Protein AF-A0A310SC75-F1 (afdb_monomer_lite)

Foldseek 3Di:
DVVVVPFDADPVRHGPDDDDDPDDDDPDDPDPPDDDPDPPDPDDDDDDDPDDDDDDDPPLVVDPCSVVVVVVVVVVVVVCVVCVPPPDDPLVVDPDPVRDPDDPDDDPDPPDPDDPPPVVVVVVVVVVVVVVVVVVVVVVVVPDDDPDDDDDDDDDDDDDDDDDDD

Sequence (166 aa):
MLKLDEALADENDRPLHPPKMRKTEILINPFSNIIPRIIVQESEEVKDSLETKTAGVKDFNLLSFGEEAKEDEEESVILNKKFSGEDKSAHDHLSDSKLSSQPAVEPPGFANKKERKTAVVIRKVSTKAMKIRIRNKLRDIEKKPKKVESYKIDDVEDDDDIKENK

Radius of gyration: 36.77 Å; chains: 1; bounding box: 70×44×105 Å

Organism: NCBI:txid516756

pLDDT: mean 73.24, std 15.91, range [41.59, 96.44]

Secondary structure (DSSP, 8-state):
-HHHHTS-B-TTS-BSS---------S--S-TT---SS---------------------GGGSTTHHHHHHHHHHHHHHHHHHTT----HHHH---TTS--S-SSPPP-------TTHHHHHHHHHHHHHHHHHHHHHHHHHTS----------------------

Structure (mmCIF, N/CA/C/O backbone):
data_AF-A0A310SC75-F1
#
_entry.id   AF-A0A310SC75-F1
#
loop_
_atom_site.group_PDB
_atom_site.id
_atom_site.type_symbol
_atom_site.label_atom_id
_atom_site.label_alt_id
_atom_site.label_comp_id
_atom_site.label_asym_id
_atom_site.label_entity_id
_atom_site.label_seq_id
_atom_site.pdbx_PDB_ins_code
_atom_site.Cartn_x
_atom_site.Cartn_y
_atom_site.Cartn_z
_atom_site.occupancy
_atom_site.B_iso_or_equiv
_atom_site.auth_seq_id
_atom_site.auth_comp_id
_atom_site.auth_asym_id
_atom_site.auth_atom_id
_atom_site.pdbx_PDB_model_num
ATOM 1 N N . MET A 1 1 ? -8.181 -10.565 -21.025 1.00 77.62 1 MET A N 1
ATOM 2 C CA . MET A 1 1 ? -6.866 -10.578 -20.350 1.00 77.62 1 MET A CA 1
ATOM 3 C C . MET A 1 1 ? -5.713 -10.756 -21.326 1.00 77.62 1 MET A C 1
ATOM 5 O O . MET A 1 1 ? -4.687 -10.167 -21.056 1.00 77.62 1 MET A O 1
ATOM 9 N N . LEU A 1 2 ? -5.911 -11.412 -22.480 1.00 86.75 2 LEU A N 1
ATOM 10 C CA . LEU A 1 2 ? -4.880 -11.639 -23.512 1.00 86.75 2 LEU A CA 1
ATOM 11 C C . LEU A 1 2 ? -4.017 -10.416 -23.878 1.00 86.75 2 LEU A C 1
ATOM 13 O O . LEU A 1 2 ? -2.827 -10.550 -24.096 1.00 86.75 2 LEU A O 1
ATOM 17 N N . LYS A 1 3 ? -4.586 -9.206 -23.869 1.00 87.94 3 LYS A N 1
ATOM 18 C CA . LYS A 1 3 ? -3.835 -7.967 -24.149 1.00 87.94 3 LYS A CA 1
ATOM 19 C C . LYS A 1 3 ? -2.710 -7.667 -23.145 1.00 87.94 3 LYS A C 1
ATOM 21 O O . LYS A 1 3 ? -1.845 -6.859 -23.445 1.00 87.94 3 LYS A O 1
ATOM 26 N N . LEU A 1 4 ? -2.758 -8.240 -21.940 1.00 89.75 4 LEU A N 1
ATOM 27 C CA . LEU A 1 4 ? -1.676 -8.127 -20.956 1.00 89.75 4 LEU A CA 1
ATOM 28 C C . LEU A 1 4 ? -0.515 -9.073 -21.293 1.00 89.75 4 LEU A C 1
ATOM 30 O O . LEU A 1 4 ? 0.622 -8.744 -20.979 1.00 89.75 4 LEU A O 1
ATOM 34 N N . ASP A 1 5 ? -0.804 -10.196 -21.958 1.00 87.44 5 ASP A N 1
ATOM 35 C CA . ASP A 1 5 ? 0.182 -11.216 -22.338 1.00 87.44 5 ASP A CA 1
ATOM 36 C C . A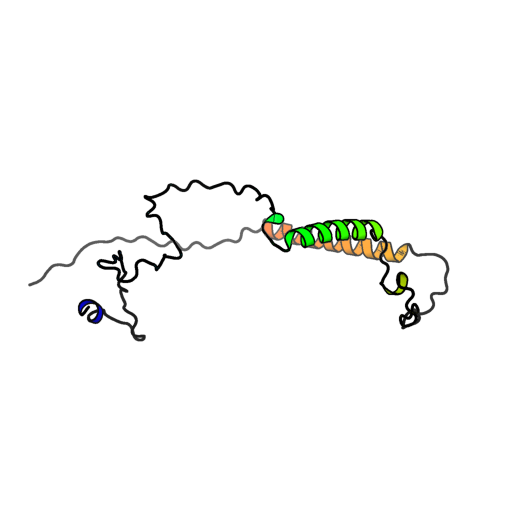SP A 1 5 ? 1.018 -10.774 -23.553 1.00 87.44 5 ASP A C 1
ATOM 38 O O . ASP A 1 5 ? 2.119 -11.263 -23.773 1.00 87.44 5 ASP A O 1
ATOM 42 N N . GLU A 1 6 ? 0.511 -9.814 -24.331 1.00 89.56 6 GLU A N 1
ATOM 43 C CA . GLU A 1 6 ? 1.192 -9.208 -25.485 1.00 89.56 6 GLU A CA 1
ATOM 44 C C . GLU A 1 6 ? 2.206 -8.113 -25.083 1.00 89.56 6 GLU A C 1
ATOM 46 O O . GLU A 1 6 ? 2.839 -7.502 -25.946 1.00 89.56 6 GLU A O 1
ATOM 51 N N . ALA A 1 7 ? 2.361 -7.821 -23.785 1.00 89.12 7 ALA A N 1
ATOM 52 C CA . ALA A 1 7 ? 3.261 -6.776 -23.310 1.00 89.12 7 ALA A CA 1
ATOM 53 C C . ALA A 1 7 ? 4.735 -7.200 -23.419 1.00 89.12 7 ALA A C 1
ATOM 55 O O . ALA A 1 7 ? 5.135 -8.249 -22.920 1.00 89.12 7 ALA A O 1
ATOM 56 N N . LEU A 1 8 ? 5.565 -6.341 -24.020 1.00 92.75 8 LEU A N 1
ATOM 57 C CA . LEU A 1 8 ? 7.010 -6.558 -24.090 1.00 92.75 8 LEU A CA 1
ATOM 58 C C . LEU A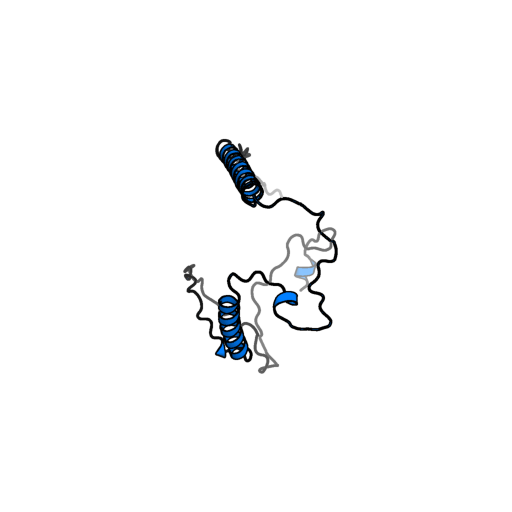 1 8 ? 7.615 -6.508 -22.680 1.00 92.75 8 LEU A C 1
ATOM 60 O O . LEU A 1 8 ? 7.436 -5.513 -21.970 1.00 92.75 8 LEU A O 1
ATOM 64 N N . ALA A 1 9 ? 8.327 -7.564 -22.293 1.00 93.81 9 ALA A N 1
ATOM 65 C CA . ALA A 1 9 ? 8.995 -7.690 -21.001 1.00 93.81 9 ALA A CA 1
ATOM 66 C C . ALA A 1 9 ? 10.523 -7.588 -21.129 1.00 93.81 9 ALA A C 1
ATOM 68 O O . ALA A 1 9 ? 11.083 -7.812 -22.204 1.00 93.81 9 ALA A O 1
ATOM 69 N N . ASP A 1 10 ? 11.181 -7.213 -20.034 1.00 93.50 10 ASP A N 1
ATOM 70 C CA . ASP A 1 10 ? 12.637 -7.229 -19.893 1.00 93.50 10 ASP A CA 1
ATOM 71 C C . ASP A 1 10 ? 13.165 -8.623 -19.493 1.00 93.50 10 ASP A C 1
ATOM 73 O O . ASP A 1 10 ? 12.414 -9.591 -19.384 1.00 93.50 10 ASP A O 1
ATOM 77 N N . GLU A 1 11 ? 14.473 -8.734 -19.251 1.00 96.06 11 GLU A N 1
ATOM 78 C CA . GLU A 1 11 ? 15.128 -9.985 -18.828 1.00 96.06 11 GLU A CA 1
ATOM 79 C C . GLU A 1 11 ? 14.647 -10.517 -17.461 1.00 96.06 11 GLU A C 1
ATOM 81 O O . GLU A 1 11 ? 14.947 -11.655 -17.109 1.00 96.06 11 GLU A O 1
ATOM 86 N N . ASN A 1 12 ? 13.908 -9.716 -16.685 1.00 95.31 12 ASN A N 1
ATOM 87 C CA . ASN A 1 12 ? 13.352 -10.084 -15.382 1.00 95.31 12 ASN A CA 1
ATOM 88 C C . ASN A 1 12 ? 11.826 -10.286 -15.440 1.00 95.31 12 ASN A C 1
ATOM 90 O O . ASN A 1 12 ? 11.156 -10.147 -14.413 1.00 95.31 12 ASN A O 1
ATOM 94 N N . ASP A 1 13 ? 11.272 -10.554 -16.628 1.00 92.56 13 ASP A N 1
ATOM 95 C CA . ASP A 1 13 ? 9.834 -10.698 -16.887 1.00 92.56 13 ASP A CA 1
ATOM 96 C C . ASP A 1 13 ? 9.001 -9.461 -16.493 1.00 92.56 13 ASP A C 1
ATOM 98 O O . ASP A 1 13 ? 7.785 -9.534 -16.281 1.00 92.56 13 ASP A O 1
ATOM 102 N N . ARG A 1 14 ? 9.628 -8.282 -16.389 1.00 93.50 14 ARG A N 1
ATOM 103 C CA . ARG A 1 14 ? 8.928 -7.042 -16.059 1.00 93.50 14 ARG A CA 1
ATOM 104 C C . ARG A 1 14 ? 8.483 -6.342 -17.342 1.00 93.50 14 ARG A C 1
ATOM 106 O O . ARG A 1 14 ? 9.323 -6.058 -18.193 1.00 93.50 14 ARG A O 1
ATOM 113 N N . PRO A 1 15 ? 7.199 -5.964 -17.479 1.00 95.00 15 PRO A N 1
ATOM 114 C CA . PRO A 1 15 ? 6.745 -5.217 -18.646 1.00 95.00 15 PRO A CA 1
ATOM 115 C C . PRO A 1 15 ? 7.489 -3.882 -18.782 1.00 95.00 15 PRO A C 1
ATOM 117 O O . PRO A 1 15 ? 7.535 -3.102 -17.827 1.00 95.00 15 PRO A O 1
ATOM 120 N N . LEU A 1 16 ? 7.995 -3.586 -19.982 1.00 94.12 16 LEU A N 1
ATOM 121 C CA . LEU A 1 16 ? 8.606 -2.296 -20.339 1.00 94.12 16 LEU A CA 1
ATOM 122 C C . LEU A 1 16 ? 7.630 -1.134 -20.119 1.00 94.12 16 LEU A C 1
ATOM 124 O O . LEU A 1 16 ? 8.009 -0.059 -19.654 1.00 94.12 16 LEU A O 1
ATOM 128 N N . HIS A 1 17 ? 6.347 -1.383 -20.387 1.00 93.69 17 HIS A N 1
ATOM 129 C CA . HIS A 1 17 ? 5.254 -0.453 -20.129 1.00 93.69 17 HIS A CA 1
ATOM 130 C C . HIS A 1 17 ? 4.215 -1.101 -19.204 1.00 93.69 17 HIS A C 1
ATOM 132 O O . HIS A 1 17 ? 3.268 -1.729 -19.681 1.00 93.69 17 HIS A O 1
ATOM 138 N N . PRO A 1 18 ? 4.369 -0.965 -17.872 1.00 92.81 18 PRO A N 1
ATOM 139 C CA . PRO A 1 18 ? 3.463 -1.588 -16.917 1.00 92.81 18 PRO A CA 1
ATOM 140 C C . PRO A 1 18 ? 2.028 -1.044 -17.037 1.00 92.81 18 PRO A C 1
ATOM 142 O O . PRO A 1 18 ? 1.815 0.166 -16.878 1.00 92.81 18 PRO A O 1
ATOM 145 N N . PRO A 1 19 ? 1.024 -1.906 -17.268 1.00 93.06 19 PRO A N 1
ATOM 146 C CA . PRO A 1 19 ? -0.374 -1.495 -17.305 1.00 93.06 19 PRO A CA 1
ATOM 147 C C . PRO A 1 19 ? -0.859 -1.063 -15.912 1.00 93.06 19 PRO A C 1
ATOM 149 O O . PRO A 1 19 ? -0.446 -1.612 -14.891 1.00 93.06 19 PRO A O 1
ATOM 152 N N . LYS A 1 20 ? -1.760 -0.073 -15.861 1.00 94.12 20 LYS A N 1
ATOM 153 C CA . LYS A 1 20 ? -2.308 0.490 -14.612 1.00 94.12 20 LYS A CA 1
ATOM 154 C C . LYS A 1 20 ? -3.821 0.302 -14.535 1.00 94.12 20 LYS A C 1
ATOM 156 O O . LYS A 1 20 ? -4.525 0.490 -15.527 1.00 94.12 20 LYS A O 1
ATOM 161 N N . MET A 1 21 ? -4.331 -0.003 -13.343 1.00 94.50 21 MET A N 1
ATOM 162 C CA . MET A 1 21 ? -5.773 0.010 -13.083 1.00 94.50 21 MET A CA 1
ATOM 163 C C . MET A 1 21 ? -6.254 1.453 -12.937 1.00 94.50 21 MET A C 1
ATOM 165 O O . MET A 1 21 ? -5.686 2.213 -12.158 1.00 94.50 21 MET A O 1
ATOM 169 N N . ARG A 1 22 ? -7.291 1.836 -13.689 1.00 92.62 22 ARG A N 1
ATOM 170 C CA . ARG A 1 22 ? -7.844 3.202 -13.639 1.00 92.62 22 ARG A CA 1
ATOM 171 C C . ARG A 1 22 ? -8.973 3.338 -12.619 1.00 92.62 22 ARG A C 1
ATOM 173 O O . ARG A 1 22 ? -9.035 4.340 -11.925 1.00 92.62 22 ARG A O 1
ATOM 180 N N . LYS A 1 23 ? -9.853 2.338 -12.545 1.00 93.12 23 LYS A N 1
ATOM 181 C CA . LYS A 1 23 ? -10.990 2.270 -11.620 1.00 93.12 23 LYS A CA 1
ATOM 182 C C . LYS A 1 23 ? -11.360 0.818 -11.340 1.00 93.12 23 LYS A C 1
ATOM 184 O O . LYS A 1 23 ? -11.031 -0.063 -12.138 1.00 93.12 23 LYS A O 1
ATOM 189 N N . THR A 1 24 ? -12.059 0.581 -10.240 1.00 92.19 24 THR A N 1
ATOM 190 C CA . THR A 1 24 ? -12.537 -0.745 -9.836 1.00 92.19 24 THR A CA 1
ATOM 191 C C . THR A 1 24 ? -13.973 -0.632 -9.358 1.00 92.19 24 THR A C 1
ATOM 193 O O . THR A 1 24 ? -14.260 0.173 -8.479 1.00 92.19 24 THR A O 1
ATOM 196 N N . GLU A 1 25 ? -14.864 -1.445 -9.916 1.00 93.31 25 GLU A N 1
ATOM 197 C CA . GLU A 1 25 ? -16.291 -1.436 -9.599 1.00 93.31 25 GLU A CA 1
ATOM 198 C C . GLU A 1 25 ? -16.725 -2.854 -9.222 1.00 93.31 25 GLU A C 1
ATOM 200 O O . GLU A 1 25 ? -16.348 -3.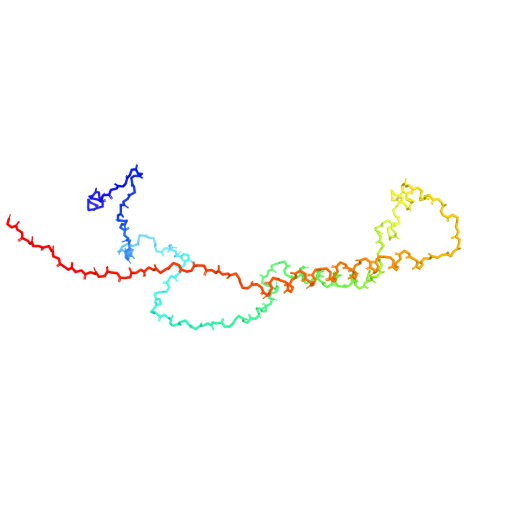826 -9.881 1.00 93.31 25 GLU A O 1
ATOM 205 N N . ILE A 1 26 ? -17.515 -2.978 -8.156 1.00 94.06 26 ILE A N 1
ATOM 206 C CA . ILE A 1 26 ? -18.099 -4.252 -7.731 1.00 94.06 26 ILE A CA 1
ATOM 207 C C . ILE A 1 26 ? -19.531 -4.289 -8.256 1.00 94.06 26 ILE A C 1
ATOM 209 O O . ILE A 1 26 ? -20.396 -3.589 -7.740 1.00 94.06 26 ILE A O 1
ATOM 213 N N . LEU A 1 27 ? -19.782 -5.102 -9.283 1.00 94.75 27 LEU A N 1
ATOM 214 C CA . LEU A 1 27 ? -21.102 -5.174 -9.920 1.00 94.75 27 LEU A CA 1
ATOM 215 C C . LEU A 1 27 ? -22.133 -5.895 -9.044 1.00 94.75 27 LEU A C 1
ATOM 217 O O . LEU A 1 27 ? -23.268 -5.450 -8.918 1.00 94.75 27 LEU A O 1
ATOM 221 N N . ILE A 1 28 ? -21.736 -7.018 -8.440 1.00 96.44 28 ILE A N 1
ATOM 222 C CA . ILE A 1 28 ? -22.587 -7.818 -7.555 1.00 96.44 28 ILE A CA 1
ATOM 223 C C . ILE A 1 28 ? -21.753 -8.187 -6.335 1.00 96.44 28 ILE A C 1
ATOM 225 O O . ILE A 1 28 ? -20.775 -8.924 -6.453 1.00 96.44 28 ILE A O 1
ATOM 229 N N . ASN A 1 29 ? -22.134 -7.667 -5.168 1.00 93.81 29 ASN A N 1
ATOM 230 C CA . ASN A 1 29 ? -21.467 -7.978 -3.909 1.00 93.81 29 ASN A CA 1
ATOM 231 C C . ASN A 1 29 ? -22.234 -9.082 -3.149 1.00 93.81 29 ASN A C 1
ATOM 233 O O . ASN A 1 29 ? -23.308 -8.797 -2.617 1.00 93.81 29 ASN A O 1
ATOM 237 N N . PRO A 1 30 ? -21.703 -10.317 -3.051 1.00 96.38 30 PRO A N 1
ATOM 238 C CA . PRO A 1 30 ? -22.341 -11.393 -2.290 1.00 96.38 30 PRO A CA 1
ATOM 239 C C . PRO A 1 30 ? -22.222 -11.225 -0.765 1.00 96.38 30 PRO A C 1
ATOM 241 O O . PRO A 1 30 ? -22.913 -11.921 -0.026 1.00 96.38 30 PRO A O 1
ATOM 244 N N . PHE A 1 31 ? -21.375 -10.310 -0.280 1.00 95.56 31 PHE A N 1
ATOM 245 C CA . PHE A 1 31 ? -21.130 -10.085 1.144 1.00 95.56 31 PHE A CA 1
ATOM 246 C C . PHE A 1 31 ? -21.427 -8.634 1.528 1.00 95.56 31 PHE A C 1
ATOM 248 O O . PHE A 1 31 ? -20.565 -7.755 1.486 1.00 95.56 31 PHE A O 1
ATOM 255 N N . SER A 1 32 ? -22.664 -8.383 1.947 1.00 91.25 32 SER A N 1
ATOM 256 C CA . SER A 1 32 ? -23.120 -7.054 2.375 1.00 91.25 32 SER A CA 1
ATOM 257 C C . SER A 1 32 ? -22.565 -6.614 3.733 1.00 91.25 32 SER A C 1
ATOM 259 O O . SER A 1 32 ? -22.605 -5.432 4.058 1.00 91.25 32 SER A O 1
ATOM 261 N N . ASN A 1 33 ? -22.039 -7.545 4.529 1.00 94.94 33 ASN A N 1
ATOM 262 C CA . ASN A 1 33 ? -21.495 -7.283 5.860 1.00 94.94 33 ASN A CA 1
ATOM 263 C C . ASN A 1 33 ? -19.998 -6.927 5.864 1.00 94.94 33 ASN A C 1
ATOM 265 O O . ASN A 1 33 ? -19.460 -6.615 6.925 1.00 94.94 33 ASN A O 1
ATOM 269 N N . ILE A 1 34 ? -19.309 -6.992 4.719 1.00 93.81 34 ILE A N 1
ATOM 270 C CA . ILE A 1 34 ? -17.905 -6.580 4.623 1.00 93.81 34 ILE A CA 1
ATOM 271 C C . ILE A 1 34 ? -17.855 -5.058 4.493 1.00 93.81 34 ILE A C 1
ATOM 273 O O . ILE A 1 34 ? -18.263 -4.495 3.479 1.00 93.81 34 ILE A O 1
ATOM 277 N N . ILE A 1 35 ? -17.325 -4.401 5.523 1.00 91.75 35 ILE A N 1
ATOM 278 C CA . ILE A 1 35 ? -17.157 -2.946 5.563 1.00 91.75 35 ILE A CA 1
ATOM 279 C C . ILE A 1 35 ? -15.695 -2.615 5.220 1.00 91.75 35 ILE A C 1
ATOM 281 O O . ILE A 1 35 ? -14.792 -3.121 5.897 1.00 91.75 35 ILE A O 1
ATOM 285 N N . PRO A 1 36 ? -15.422 -1.788 4.189 1.00 92.56 36 PRO A N 1
ATOM 286 C CA . PRO A 1 36 ? -14.066 -1.359 3.863 1.00 92.56 36 PRO A CA 1
ATOM 287 C C . PRO A 1 36 ? -13.395 -0.652 5.043 1.00 92.56 36 PRO A C 1
ATOM 289 O O . PRO A 1 36 ? -14.010 0.159 5.730 1.00 92.56 36 PRO A O 1
ATOM 292 N N . ARG A 1 37 ? -12.099 -0.916 5.248 1.00 92.69 37 ARG A N 1
ATOM 293 C CA . ARG A 1 37 ? -11.325 -0.287 6.332 1.00 92.69 37 ARG A CA 1
ATOM 294 C C . ARG A 1 37 ? -11.137 1.218 6.131 1.00 92.69 37 ARG A C 1
ATOM 296 O O . ARG A 1 37 ? -11.033 1.957 7.102 1.00 92.69 37 ARG A O 1
ATOM 303 N N . ILE A 1 38 ? -11.049 1.646 4.876 1.00 89.00 38 ILE A N 1
ATOM 304 C CA . ILE A 1 38 ? -10.910 3.044 4.486 1.00 89.00 38 ILE A CA 1
ATOM 305 C C . ILE A 1 38 ? -12.067 3.334 3.543 1.00 89.00 38 ILE A C 1
ATOM 307 O O . ILE A 1 38 ? -12.185 2.709 2.490 1.00 89.00 38 ILE A O 1
ATOM 311 N N . ILE A 1 39 ? -12.922 4.269 3.937 1.00 82.25 39 ILE A N 1
ATOM 312 C CA . ILE A 1 39 ? -13.953 4.815 3.063 1.00 82.25 39 ILE A CA 1
ATOM 313 C C . ILE A 1 39 ? -13.251 5.922 2.286 1.00 82.25 39 ILE A C 1
ATOM 315 O O . ILE A 1 39 ? -13.104 7.036 2.781 1.00 82.25 39 ILE A O 1
ATOM 319 N N . VAL A 1 40 ? -12.706 5.582 1.118 1.00 72.25 40 VAL A N 1
ATOM 320 C CA . VAL A 1 40 ? -12.132 6.588 0.223 1.00 72.25 40 VAL A CA 1
ATOM 321 C C . VAL A 1 40 ? -13.297 7.453 -0.244 1.00 72.25 40 VAL A C 1
ATOM 323 O O . VAL A 1 40 ? -14.122 7.009 -1.037 1.00 72.25 40 VAL A O 1
ATOM 326 N N . GLN A 1 41 ? -13.412 8.658 0.311 1.00 63.22 41 GLN A N 1
ATOM 327 C CA . GLN A 1 41 ? -14.252 9.686 -0.284 1.00 63.22 41 GLN A CA 1
ATOM 328 C C . GLN A 1 41 ? -13.589 10.065 -1.607 1.00 63.22 41 GLN A C 1
ATOM 330 O O . GLN A 1 41 ? -12.412 10.427 -1.618 1.00 63.22 41 GLN A O 1
ATOM 335 N N . GLU A 1 42 ? -14.317 9.948 -2.716 1.00 62.66 42 GLU A N 1
ATOM 336 C CA . GLU A 1 42 ? -13.920 10.588 -3.968 1.00 62.66 42 GLU A CA 1
ATOM 337 C C . GLU A 1 42 ? -13.975 12.100 -3.732 1.00 62.66 42 GLU A C 1
ATOM 339 O O . GLU A 1 42 ? -15.003 12.749 -3.896 1.00 62.66 42 GLU A O 1
ATOM 344 N N . SER A 1 43 ? -12.879 12.653 -3.223 1.00 57.16 43 SER A N 1
ATOM 345 C CA . SER A 1 43 ? -12.700 14.087 -3.122 1.00 57.16 43 SER A CA 1
ATOM 346 C C . SER A 1 43 ? -12.461 14.613 -4.535 1.00 57.16 43 SER A C 1
ATOM 348 O O . SER A 1 43 ? -11.399 14.362 -5.110 1.00 57.16 43 SER A O 1
ATOM 350 N N . GLU A 1 44 ? -13.434 15.336 -5.092 1.00 57.47 44 GLU A N 1
ATOM 351 C CA . GLU A 1 44 ? -13.146 16.343 -6.117 1.00 57.47 44 GLU A CA 1
ATOM 352 C C . GLU A 1 44 ? -11.971 17.200 -5.633 1.00 57.47 44 GLU A C 1
ATOM 354 O O . GLU A 1 44 ? -11.955 17.617 -4.478 1.00 57.47 44 GLU A O 1
ATOM 359 N N . GLU A 1 45 ? -10.986 17.399 -6.509 1.00 56.62 45 GLU A N 1
ATOM 360 C CA . GLU A 1 45 ? -9.727 18.129 -6.320 1.00 56.62 45 GLU A CA 1
ATOM 361 C C . GLU A 1 45 ? -9.794 19.212 -5.222 1.00 56.62 45 GLU A C 1
ATOM 363 O O . GLU A 1 45 ? -10.170 20.365 -5.455 1.00 56.62 45 GLU A O 1
ATOM 368 N N . VAL A 1 46 ? -9.423 18.843 -3.990 1.00 49.47 46 VAL A N 1
ATOM 369 C CA . VAL A 1 46 ? -9.380 19.783 -2.870 1.00 49.47 46 VAL A CA 1
ATOM 370 C C . VAL A 1 46 ? -8.063 20.539 -2.943 1.00 49.47 46 VAL A C 1
ATOM 372 O O . VAL A 1 46 ? -6.987 19.983 -2.744 1.00 49.47 46 VAL A O 1
ATOM 375 N N . LYS A 1 47 ? -8.189 21.834 -3.237 1.00 53.16 47 LYS A N 1
ATOM 376 C CA . LYS A 1 47 ? -7.160 22.863 -3.079 1.00 53.16 47 LYS A CA 1
ATOM 377 C C . LYS A 1 47 ? -6.437 22.690 -1.744 1.00 53.16 47 LYS A C 1
ATOM 379 O O . LYS A 1 47 ? -7.088 22.643 -0.703 1.00 53.16 47 LYS A O 1
ATOM 384 N N . ASP A 1 48 ? -5.109 22.682 -1.798 1.00 48.03 48 ASP A N 1
ATOM 385 C CA . ASP A 1 48 ? -4.200 22.620 -0.653 1.00 48.03 48 ASP A CA 1
ATOM 386 C C . ASP A 1 48 ? -4.447 23.769 0.343 1.00 48.03 48 ASP A C 1
ATOM 388 O O . ASP A 1 48 ? -3.790 24.813 0.310 1.00 48.03 48 ASP A O 1
ATOM 392 N N . SER A 1 49 ? -5.392 23.598 1.266 1.00 57.09 49 SER A N 1
ATOM 393 C CA . SER A 1 49 ? -5.458 24.419 2.468 1.00 57.09 49 SER A CA 1
ATOM 394 C C . SER A 1 49 ? -4.578 23.767 3.525 1.00 57.09 49 SER A C 1
ATOM 396 O O . SER A 1 49 ? -4.969 22.803 4.179 1.00 57.09 49 SER A O 1
ATOM 398 N N . LEU A 1 50 ? -3.364 24.297 3.658 1.00 61.16 50 LEU A N 1
ATOM 399 C CA . LEU A 1 50 ? -2.440 24.016 4.751 1.00 61.16 50 LEU A CA 1
ATOM 400 C C . LEU A 1 50 ? -3.144 24.231 6.100 1.00 61.16 50 LEU A C 1
ATOM 402 O O . LEU A 1 50 ? -3.262 25.360 6.576 1.00 61.16 50 LEU A O 1
ATOM 406 N N . GLU A 1 51 ? -3.594 23.146 6.723 1.00 63.03 51 GLU A N 1
ATOM 407 C CA . GLU A 1 51 ? -4.072 23.167 8.099 1.00 63.03 51 GLU A CA 1
ATOM 408 C C . GLU A 1 51 ? -2.892 23.433 9.039 1.00 63.03 51 GLU A C 1
ATOM 410 O O . GLU A 1 51 ? -1.890 22.707 9.084 1.00 63.03 51 GLU A O 1
ATOM 415 N N . THR A 1 52 ? -2.993 24.520 9.796 1.00 62.50 52 THR A N 1
ATOM 416 C CA . THR A 1 52 ? -2.055 24.833 10.865 1.00 62.50 52 THR A CA 1
ATOM 417 C C . THR A 1 52 ? -2.236 23.810 11.982 1.00 62.50 52 THR A C 1
ATOM 419 O O . THR A 1 52 ? -3.316 23.649 12.544 1.00 62.50 52 THR A O 1
ATOM 422 N N . LYS A 1 53 ? -1.158 23.093 12.313 1.00 63.44 53 LYS A N 1
ATOM 423 C CA . LYS A 1 53 ? -1.140 22.105 13.396 1.00 63.44 53 LYS A CA 1
ATOM 424 C C . LYS A 1 53 ? -1.380 22.810 14.731 1.00 63.44 53 LYS A C 1
ATOM 426 O O . LYS A 1 53 ? -0.446 23.339 15.333 1.00 63.44 53 LYS A O 1
ATOM 431 N N . THR A 1 54 ? -2.619 22.829 15.201 1.00 64.81 54 THR A N 1
ATOM 432 C CA . THR A 1 54 ? -2.924 23.191 16.585 1.00 64.81 54 THR A CA 1
ATOM 433 C C . THR A 1 54 ? -2.360 22.107 17.497 1.00 64.81 54 THR A C 1
ATOM 435 O O . THR A 1 54 ? -2.524 20.918 17.220 1.00 64.81 54 THR A O 1
ATOM 438 N N . ALA A 1 55 ? -1.667 22.498 18.568 1.00 68.31 55 ALA A N 1
ATOM 439 C CA . ALA A 1 55 ? -1.177 21.552 19.564 1.00 68.31 55 ALA A CA 1
ATOM 440 C C . ALA A 1 55 ? -2.372 20.780 20.144 1.00 68.31 55 ALA A C 1
ATOM 442 O O . ALA A 1 55 ? -3.248 21.376 20.768 1.00 68.31 55 ALA A O 1
ATOM 443 N N . GLY A 1 56 ? -2.429 19.474 19.872 1.00 67.12 56 GLY A N 1
ATOM 444 C CA . GLY A 1 56 ? -3.514 18.614 20.331 1.00 67.12 56 GLY A CA 1
ATOM 445 C C . GLY A 1 56 ? -3.595 18.610 21.854 1.00 67.12 56 GLY A C 1
ATOM 446 O O . GLY A 1 56 ? -2.576 18.470 22.536 1.00 67.12 56 GLY A O 1
ATOM 447 N N . VAL A 1 57 ? -4.808 18.774 22.376 1.00 71.62 57 VAL A N 1
ATOM 448 C CA . VAL A 1 57 ? -5.093 18.588 23.799 1.00 71.62 57 VAL A CA 1
ATOM 449 C C . VAL A 1 57 ? -4.853 17.111 24.122 1.00 71.62 57 VAL A C 1
ATOM 451 O O . VAL A 1 57 ? -5.349 16.227 23.426 1.00 71.62 57 VAL A O 1
ATOM 454 N N . LYS A 1 58 ? -4.010 16.834 25.121 1.00 76.00 58 LYS A N 1
ATOM 455 C CA . LYS A 1 58 ? -3.720 15.464 25.555 1.00 76.00 58 LYS A CA 1
ATOM 456 C C . LYS A 1 58 ? -4.844 14.992 26.475 1.00 76.00 58 LYS A C 1
ATOM 458 O O . LYS A 1 58 ? -4.808 15.246 27.676 1.00 76.00 58 LYS A O 1
ATOM 463 N N . ASP A 1 59 ? -5.828 14.310 25.905 1.00 80.56 59 ASP A N 1
ATOM 464 C CA . ASP A 1 59 ? -6.923 13.701 26.660 1.00 80.56 59 ASP A CA 1
ATOM 465 C C . ASP A 1 59 ? -6.490 12.337 27.212 1.00 80.56 59 ASP A C 1
ATOM 467 O O . ASP A 1 59 ? -6.670 11.295 26.580 1.00 80.56 59 ASP A O 1
ATOM 471 N N . PHE A 1 60 ? -5.903 12.332 28.411 1.00 78.81 60 PHE A N 1
ATOM 472 C CA . PHE A 1 60 ? -5.444 11.102 29.067 1.00 78.81 60 PHE A CA 1
ATOM 473 C C . PHE A 1 60 ? -6.593 10.117 29.343 1.00 78.81 60 PHE A C 1
ATOM 475 O O . PHE A 1 60 ? -6.407 8.911 29.234 1.00 78.81 60 PHE A O 1
ATOM 482 N N . ASN A 1 61 ? -7.813 10.611 29.563 1.00 82.88 61 ASN A N 1
ATOM 483 C CA . ASN A 1 61 ? -8.992 9.787 29.859 1.00 82.88 61 ASN A CA 1
ATOM 484 C C . ASN A 1 61 ? -9.422 8.845 28.715 1.00 82.88 61 ASN A C 1
ATOM 486 O O . ASN A 1 61 ? -10.253 7.968 28.934 1.00 82.88 61 ASN A O 1
ATOM 490 N N . LEU A 1 62 ? -8.901 9.021 27.494 1.00 85.00 62 LEU A N 1
ATOM 491 C CA . LEU A 1 62 ? -9.165 8.102 26.380 1.00 85.00 62 LEU A CA 1
ATOM 492 C C . LEU A 1 62 ? -8.435 6.763 26.551 1.00 85.00 62 LEU A C 1
ATOM 494 O O . LEU A 1 62 ? -8.848 5.74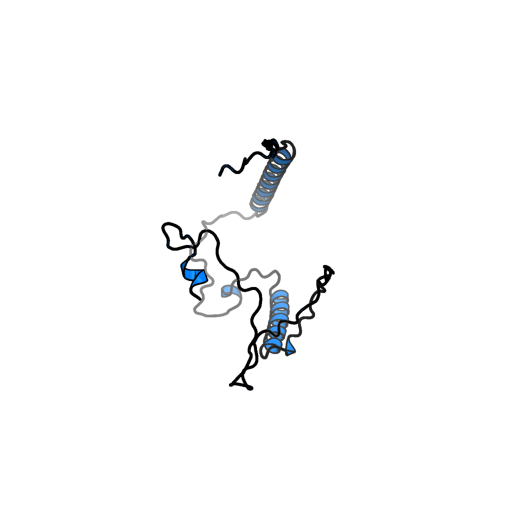3 26.001 1.00 85.00 62 LEU A O 1
ATOM 498 N N . LEU A 1 63 ? -7.330 6.767 27.292 1.00 82.94 63 LEU A N 1
ATOM 499 C CA . LEU A 1 63 ? -6.518 5.589 27.526 1.00 82.94 63 LEU A CA 1
ATOM 500 C C . LEU A 1 63 ? -6.844 5.047 28.911 1.00 82.94 63 LEU A C 1
ATOM 502 O O . LEU A 1 63 ? -6.809 5.781 29.893 1.00 82.94 63 LEU A O 1
ATOM 506 N N . SER A 1 64 ? -7.073 3.740 29.015 1.00 79.75 64 SER A N 1
ATOM 507 C CA . SER A 1 64 ? -7.268 3.077 30.311 1.00 79.75 64 SER A CA 1
ATOM 508 C C . SER A 1 64 ? -6.050 3.185 31.247 1.00 79.75 64 SER A C 1
ATOM 510 O O . SER A 1 64 ? -6.181 2.891 32.426 1.00 79.75 64 SER A O 1
ATOM 512 N N . PHE A 1 65 ? -4.896 3.637 30.741 1.00 83.94 65 PHE A N 1
ATOM 513 C CA . PHE A 1 65 ? -3.674 3.938 31.505 1.00 83.94 65 PHE A CA 1
ATOM 514 C C . PHE A 1 65 ? -3.438 5.440 31.719 1.00 83.94 65 PHE A C 1
ATOM 516 O O . PHE A 1 65 ? -2.411 5.841 32.254 1.00 83.94 65 PHE A O 1
ATOM 523 N N . GLY A 1 66 ? -4.327 6.306 31.231 1.00 88.12 66 GLY A N 1
ATOM 524 C CA . GLY A 1 66 ? -4.088 7.745 31.280 1.00 88.12 66 GLY A CA 1
ATOM 525 C C . GLY A 1 66 ? -4.175 8.338 32.681 1.00 88.12 66 GLY A C 1
ATOM 526 O O . GLY A 1 66 ? -3.495 9.324 32.952 1.00 88.12 66 GLY A O 1
ATOM 527 N N . GLU A 1 67 ? -4.967 7.734 33.569 1.00 81.25 67 GLU A N 1
ATOM 528 C CA . GLU A 1 67 ? -5.013 8.110 34.986 1.00 81.25 67 GLU A CA 1
ATOM 529 C C . GLU A 1 67 ? -3.683 7.784 35.682 1.00 81.25 67 GLU A C 1
ATOM 531 O O . GLU A 1 67 ? -3.085 8.671 36.284 1.00 81.25 67 GLU A O 1
ATOM 536 N N . GLU A 1 68 ? -3.154 6.574 35.470 1.00 82.69 68 GLU A N 1
ATOM 537 C CA . GLU A 1 68 ? -1.841 6.141 35.975 1.00 82.69 68 GLU A CA 1
ATOM 538 C C . GLU A 1 68 ? -0.702 7.026 35.440 1.00 82.69 68 GLU A C 1
ATOM 540 O O . GLU A 1 68 ? 0.174 7.444 36.191 1.00 82.69 68 GLU A O 1
ATOM 545 N N . ALA A 1 69 ? -0.739 7.401 34.156 1.00 85.31 69 ALA A N 1
ATOM 546 C CA . ALA A 1 69 ? 0.274 8.277 33.563 1.00 85.31 69 ALA A CA 1
ATOM 547 C C . ALA A 1 69 ? 0.265 9.702 34.149 1.00 85.31 69 ALA A C 1
ATOM 549 O O . ALA A 1 69 ? 1.313 10.342 34.233 1.00 85.31 69 ALA A O 1
ATOM 550 N N . LYS A 1 70 ? -0.911 10.214 34.534 1.00 82.12 70 LYS A N 1
ATOM 551 C CA . LYS A 1 70 ? -1.030 11.522 35.186 1.00 82.12 70 LYS A CA 1
ATOM 552 C C . LYS A 1 70 ? -0.520 11.465 36.627 1.00 82.12 70 LYS A C 1
ATOM 554 O O . LYS A 1 70 ? 0.190 12.376 37.047 1.00 82.12 70 LYS A O 1
ATOM 559 N N . GLU A 1 71 ? -0.864 10.407 37.356 1.00 83.81 71 GLU A N 1
ATOM 560 C CA . GLU A 1 71 ? -0.385 10.174 38.721 1.00 83.81 71 GLU A CA 1
ATOM 561 C C . GLU A 1 71 ? 1.148 10.055 38.756 1.00 83.81 71 GLU A C 1
ATOM 563 O O . GLU A 1 71 ? 1.796 10.763 39.525 1.00 83.81 71 GLU A O 1
ATOM 568 N N . ASP A 1 72 ? 1.746 9.283 37.843 1.00 86.69 72 ASP A N 1
ATOM 569 C CA . ASP A 1 72 ? 3.204 9.111 37.751 1.00 86.69 72 ASP A CA 1
ATOM 570 C C . ASP A 1 72 ? 3.948 10.420 37.406 1.00 86.69 72 ASP A C 1
ATOM 572 O O . ASP A 1 72 ? 5.021 10.702 37.950 1.00 86.69 72 ASP A O 1
ATOM 576 N N . GLU A 1 73 ? 3.379 11.282 36.550 1.00 82.94 73 GLU A N 1
ATOM 577 C CA . GLU A 1 73 ? 3.955 12.606 36.268 1.00 82.94 73 GLU A CA 1
ATOM 578 C C . GLU A 1 73 ? 3.924 13.508 37.516 1.00 82.94 73 GLU A C 1
ATOM 580 O O . GLU A 1 73 ? 4.919 14.169 37.834 1.00 82.94 73 GLU A O 1
ATOM 585 N N . GLU A 1 74 ? 2.815 13.510 38.262 1.00 83.25 74 GLU A N 1
ATOM 586 C CA . GLU A 1 74 ? 2.679 14.272 39.508 1.00 83.25 74 GLU A CA 1
ATOM 587 C C . GLU A 1 74 ? 3.647 13.761 40.591 1.00 83.25 74 GLU A C 1
ATOM 589 O O . GLU A 1 74 ? 4.357 14.561 41.217 1.00 83.25 74 GLU A O 1
ATOM 594 N N . GLU A 1 75 ? 3.764 12.442 40.765 1.00 84.69 75 GLU A N 1
ATOM 595 C CA . GLU A 1 75 ? 4.726 11.818 41.676 1.00 84.69 75 GLU A CA 1
ATOM 596 C C . GLU A 1 75 ? 6.168 12.142 41.289 1.00 84.69 75 GLU A C 1
ATOM 598 O O . GLU A 1 75 ? 6.960 12.574 42.133 1.00 84.69 75 GLU A O 1
ATOM 603 N N . SER A 1 76 ? 6.505 12.026 40.006 1.00 84.00 76 SER A N 1
ATOM 604 C CA . SER A 1 76 ? 7.829 12.340 39.475 1.00 84.00 76 SER A CA 1
ATOM 605 C C . SER A 1 76 ? 8.206 13.802 39.700 1.00 84.00 76 SER A C 1
ATOM 607 O O . SER A 1 76 ? 9.346 14.100 40.064 1.00 84.00 76 SER A O 1
ATOM 609 N N . VAL A 1 77 ? 7.275 14.746 39.541 1.00 86.38 77 VAL A N 1
ATOM 610 C CA . VAL A 1 77 ? 7.514 16.169 39.839 1.00 86.38 77 VAL A CA 1
ATOM 611 C C . VAL A 1 77 ? 7.774 16.379 41.332 1.00 86.38 77 VAL A C 1
ATOM 613 O O . VAL A 1 77 ? 8.688 17.122 41.709 1.00 86.38 77 VAL A O 1
ATOM 616 N N . ILE A 1 78 ? 7.012 15.708 42.196 1.00 87.06 78 ILE A N 1
ATOM 617 C CA . ILE A 1 78 ? 7.180 15.787 43.650 1.00 87.06 78 ILE A CA 1
ATOM 618 C C . ILE A 1 78 ? 8.521 15.179 44.078 1.00 87.06 78 ILE A C 1
ATOM 620 O O . ILE A 1 78 ? 9.230 15.781 44.887 1.00 87.06 78 ILE A O 1
ATOM 624 N N . LEU A 1 79 ? 8.893 14.016 43.541 1.00 83.19 79 LEU A N 1
ATOM 625 C CA . LEU A 1 79 ? 10.172 13.356 43.804 1.00 83.19 79 LEU A CA 1
ATOM 626 C C . LEU A 1 79 ? 11.337 14.205 43.300 1.00 83.19 79 LEU A C 1
ATOM 628 O O . LEU A 1 79 ? 12.251 14.499 44.067 1.00 83.19 79 LEU A O 1
ATOM 632 N N . ASN A 1 80 ? 11.268 14.700 42.065 1.00 83.56 80 ASN A N 1
ATOM 633 C CA . ASN A 1 80 ? 12.291 15.584 41.513 1.00 83.56 80 ASN A CA 1
ATOM 634 C C . ASN A 1 80 ? 12.462 16.850 42.351 1.00 83.56 80 ASN A C 1
ATOM 636 O O . ASN A 1 80 ? 13.586 17.288 42.547 1.00 83.56 80 ASN A O 1
ATOM 640 N N . LYS A 1 81 ? 11.385 17.421 42.903 1.00 86.25 81 LYS A N 1
ATOM 641 C CA . LYS A 1 81 ? 11.474 18.562 43.826 1.00 86.25 81 LYS A CA 1
ATOM 642 C C . LYS A 1 81 ? 12.077 18.186 45.184 1.00 86.25 81 LYS A C 1
ATOM 644 O O . LYS A 1 81 ? 12.796 18.992 45.766 1.00 86.25 81 LYS A O 1
ATOM 649 N N . LYS A 1 82 ? 11.776 16.995 45.708 1.00 83.06 82 LYS A N 1
ATOM 650 C CA . LYS A 1 82 ? 12.331 16.499 46.981 1.00 83.06 82 LYS A CA 1
ATOM 651 C C . LYS A 1 82 ? 13.831 16.221 46.876 1.00 83.06 82 LYS A C 1
ATOM 653 O O . LYS A 1 82 ? 14.559 16.548 47.802 1.00 83.06 82 LYS A O 1
ATOM 658 N N . PHE A 1 83 ? 14.276 15.676 45.747 1.00 76.00 83 PHE A N 1
ATOM 659 C CA . PHE A 1 83 ? 15.669 15.293 45.512 1.00 76.00 83 PHE A CA 1
ATOM 660 C C . PHE A 1 83 ? 16.440 16.298 44.639 1.00 76.00 83 PHE A C 1
ATOM 662 O O . PHE A 1 83 ? 17.603 16.071 44.305 1.00 76.00 83 PHE A O 1
ATOM 669 N N . SER A 1 84 ? 15.840 17.438 44.267 1.00 75.56 84 SER A N 1
ATOM 670 C CA . SER A 1 84 ? 16.522 18.446 43.448 1.00 75.56 84 SER A CA 1
ATOM 671 C C . SER A 1 84 ? 17.733 19.002 44.196 1.00 75.56 84 SER A C 1
ATOM 673 O O . SER A 1 84 ? 17.583 19.663 45.223 1.00 75.56 84 SER A O 1
ATOM 675 N N . GLY A 1 85 ? 18.931 18.771 43.657 1.00 75.69 85 GLY A N 1
ATOM 676 C CA . GLY A 1 85 ? 20.193 19.230 44.244 1.00 75.69 85 GLY A CA 1
ATOM 677 C C . GLY A 1 85 ? 20.815 18.271 45.263 1.00 75.69 85 GLY A C 1
ATOM 678 O O . GLY A 1 85 ? 21.906 18.555 45.758 1.00 75.69 85 GLY A O 1
ATOM 679 N N . GLU A 1 86 ? 20.169 17.139 45.548 1.00 73.81 86 GLU A N 1
ATOM 680 C CA . GLU A 1 86 ? 20.770 16.023 46.274 1.00 73.81 86 GLU A CA 1
ATOM 681 C C . GLU A 1 86 ? 21.285 14.985 45.265 1.00 73.81 86 GLU A C 1
ATOM 683 O O . GLU A 1 86 ? 20.576 14.062 44.882 1.00 73.81 86 GLU A O 1
ATOM 688 N N . ASP A 1 87 ? 22.545 15.119 44.835 1.00 72.81 87 ASP A N 1
ATOM 689 C CA . ASP A 1 87 ? 23.239 14.119 43.999 1.00 72.81 87 ASP A CA 1
ATOM 690 C C . ASP A 1 87 ? 23.671 12.904 44.846 1.00 72.81 87 ASP A C 1
ATOM 692 O O . ASP A 1 87 ? 24.844 12.520 44.899 1.00 72.81 87 ASP A O 1
ATOM 696 N N . LYS A 1 88 ? 22.730 12.342 45.600 1.00 73.81 88 LYS A N 1
ATOM 697 C CA . LYS A 1 88 ? 22.961 11.247 46.533 1.00 73.81 88 LYS A CA 1
ATOM 698 C C . LYS A 1 88 ? 22.518 9.940 45.892 1.00 73.81 88 LYS A C 1
ATOM 700 O O . LYS A 1 88 ? 21.432 9.824 45.335 1.00 73.81 88 LYS A O 1
ATOM 705 N N . SER A 1 89 ? 23.395 8.946 45.941 1.00 76.06 89 SER A N 1
ATOM 706 C CA . SER A 1 89 ? 23.089 7.601 45.454 1.00 76.06 89 SER A CA 1
ATOM 707 C C . SER A 1 89 ? 22.133 6.887 46.415 1.00 76.06 89 SER A C 1
ATOM 709 O O . SER A 1 89 ? 22.037 7.249 47.588 1.00 76.06 89 SER A O 1
ATOM 711 N N . ALA A 1 90 ? 21.484 5.815 45.956 1.00 77.19 90 ALA A N 1
ATOM 712 C CA . ALA A 1 90 ? 20.643 4.955 46.791 1.00 77.19 90 ALA A CA 1
ATOM 713 C C . ALA A 1 90 ? 21.355 4.492 48.084 1.00 77.19 90 ALA A C 1
ATOM 715 O O . ALA A 1 90 ? 20.711 4.376 49.120 1.00 77.19 90 ALA A O 1
ATOM 716 N N . HIS A 1 91 ? 22.686 4.325 48.047 1.00 75.94 91 HIS A N 1
ATOM 717 C CA . HIS A 1 91 ? 23.536 3.991 49.203 1.00 75.94 91 HIS A CA 1
ATOM 718 C C . HIS A 1 91 ? 23.548 5.036 50.338 1.00 75.94 91 HIS A C 1
ATOM 720 O O . HIS A 1 91 ? 23.989 4.714 51.438 1.00 75.94 91 HIS A O 1
ATOM 726 N N . ASP A 1 92 ? 23.137 6.278 50.070 1.00 76.75 92 ASP A N 1
ATOM 727 C CA . ASP A 1 92 ? 23.149 7.387 51.039 1.00 76.75 92 ASP A CA 1
ATOM 728 C C . ASP A 1 92 ? 21.751 7.657 51.630 1.00 76.75 92 ASP A C 1
ATOM 730 O O . ASP A 1 92 ? 21.620 8.178 52.733 1.00 76.75 92 ASP A O 1
ATOM 734 N N . HIS A 1 93 ? 20.688 7.260 50.920 1.00 76.25 93 HIS A N 1
ATOM 735 C CA . HIS A 1 93 ? 19.301 7.410 51.377 1.00 76.25 93 HIS A CA 1
ATOM 736 C C . HIS A 1 93 ? 18.705 6.129 51.970 1.00 76.25 93 HIS A C 1
ATOM 738 O O . HIS A 1 93 ? 17.851 6.207 52.854 1.00 76.25 93 HIS A O 1
ATOM 744 N N . LEU A 1 94 ? 19.125 4.954 51.494 1.00 78.81 94 LEU A N 1
ATOM 745 C CA . LEU A 1 94 ? 18.624 3.671 51.975 1.00 78.81 94 LEU A CA 1
ATOM 746 C C . LEU A 1 94 ? 19.531 3.137 53.083 1.00 78.81 94 LEU A C 1
ATOM 748 O O . LEU A 1 94 ? 20.718 2.902 52.876 1.00 78.81 94 LEU A O 1
ATOM 752 N N . SER A 1 95 ? 18.955 2.884 54.256 1.00 77.31 95 SER A N 1
ATOM 753 C CA . SER A 1 95 ? 19.629 2.235 55.389 1.00 77.31 95 SER A CA 1
ATOM 754 C C . SER A 1 95 ? 19.557 0.707 55.258 1.00 77.31 95 SER A C 1
ATOM 756 O O . SER A 1 95 ? 19.076 0.003 56.143 1.00 77.31 95 SER A O 1
ATOM 758 N N . ASP A 1 96 ? 20.006 0.183 54.115 1.00 82.56 96 ASP A N 1
ATOM 759 C CA . ASP A 1 96 ? 20.099 -1.259 53.882 1.00 82.56 96 ASP A CA 1
ATOM 760 C C . ASP A 1 96 ? 21.460 -1.785 54.360 1.00 82.56 96 ASP A C 1
ATOM 762 O O . ASP A 1 96 ? 22.513 -1.348 53.898 1.00 82.56 96 ASP A O 1
ATOM 766 N N . SER A 1 97 ? 21.444 -2.770 55.263 1.00 81.25 97 SER A N 1
ATOM 767 C CA . SER A 1 97 ? 22.653 -3.402 55.802 1.00 81.25 97 SER A CA 1
ATOM 768 C C . SER A 1 97 ? 23.507 -4.103 54.738 1.00 81.25 97 SER A C 1
ATOM 770 O O . SER A 1 97 ? 24.681 -4.367 54.997 1.00 81.25 97 SER A O 1
ATOM 772 N N . LYS A 1 98 ? 22.944 -4.449 53.573 1.00 82.81 98 LYS A N 1
ATOM 773 C CA . LYS A 1 98 ? 23.692 -5.070 52.466 1.00 82.81 98 LYS A CA 1
ATOM 774 C C . LYS A 1 98 ? 24.437 -4.054 51.599 1.00 82.81 98 LYS A C 1
ATOM 776 O O . LYS A 1 98 ? 25.284 -4.449 50.797 1.00 82.81 98 LYS A O 1
ATOM 781 N N . LEU A 1 99 ? 24.136 -2.766 51.740 1.00 78.12 99 LEU A N 1
ATOM 782 C CA . LEU A 1 99 ? 24.744 -1.698 50.960 1.00 78.12 99 LEU A CA 1
ATOM 783 C C . LEU A 1 99 ? 25.906 -1.086 51.750 1.00 78.12 99 LEU A C 1
ATOM 785 O O . LEU A 1 99 ? 25.718 -0.442 52.776 1.00 78.12 99 LEU A O 1
ATOM 789 N N . SER A 1 100 ? 27.135 -1.275 51.266 1.00 75.25 100 SER A N 1
ATOM 790 C CA . SER A 1 100 ? 28.308 -0.620 51.854 1.00 75.25 100 SER A CA 1
ATOM 791 C C . SER A 1 100 ? 28.334 0.863 51.478 1.00 75.25 100 SER A C 1
ATOM 793 O O . SER A 1 100 ? 28.271 1.199 50.296 1.00 75.25 100 SER A O 1
ATOM 795 N N . SER A 1 101 ? 28.482 1.745 52.468 1.00 73.88 101 SER A N 1
ATOM 796 C CA . SER A 1 101 ? 28.742 3.179 52.256 1.00 73.88 101 SER A CA 1
ATOM 797 C C . SER A 1 101 ? 30.238 3.499 52.096 1.00 73.88 101 SER A C 1
ATOM 799 O O . SER A 1 101 ? 30.602 4.652 51.872 1.00 73.88 101 SER A O 1
ATOM 801 N N . GLN A 1 102 ? 31.125 2.505 52.238 1.00 75.94 102 GLN A N 1
ATOM 802 C CA . GLN A 1 102 ? 32.572 2.690 52.105 1.00 75.94 102 GLN A CA 1
ATOM 803 C C . GLN A 1 102 ? 33.001 2.596 50.630 1.00 75.94 102 GLN A C 1
ATOM 805 O O . GLN A 1 102 ? 32.598 1.652 49.942 1.00 75.94 102 GLN A O 1
ATOM 810 N N . PRO A 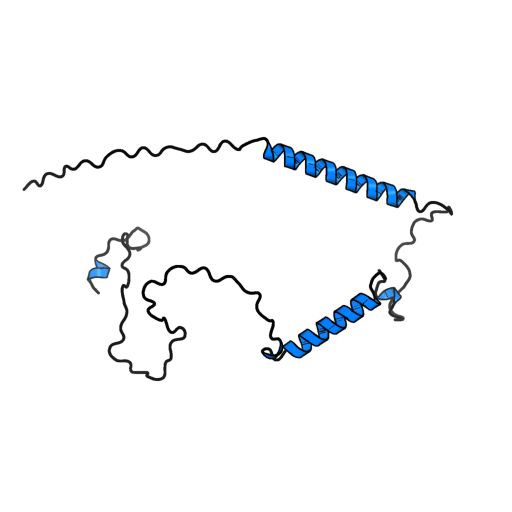1 103 ? 33.830 3.529 50.123 1.00 72.31 103 PRO A N 1
ATOM 811 C CA . PRO A 1 103 ? 34.366 3.448 48.768 1.00 72.31 103 PRO A CA 1
ATOM 812 C C . PRO A 1 103 ? 35.295 2.232 48.620 1.00 72.31 103 PRO A C 1
ATOM 814 O O . PRO A 1 103 ? 36.109 1.956 49.494 1.00 72.31 103 PRO A O 1
ATOM 817 N N . ALA A 1 104 ? 35.206 1.524 47.489 1.00 75.56 104 ALA A N 1
ATOM 818 C CA . ALA A 1 104 ? 35.972 0.293 47.242 1.00 75.56 104 ALA A CA 1
ATOM 819 C C . ALA A 1 104 ? 37.498 0.501 47.120 1.00 75.56 104 ALA A C 1
ATOM 821 O O . ALA A 1 104 ? 38.260 -0.459 47.193 1.00 75.56 104 ALA A O 1
ATOM 822 N N . VAL A 1 105 ? 37.944 1.742 46.912 1.00 78.00 105 VAL A N 1
ATOM 823 C CA . VAL A 1 105 ? 39.356 2.125 46.835 1.00 78.00 105 VAL A CA 1
ATOM 824 C C . VAL A 1 105 ? 39.543 3.358 47.704 1.00 78.00 105 VAL A C 1
ATOM 826 O O . VAL A 1 105 ? 38.884 4.377 47.479 1.00 78.00 105 VAL A O 1
ATOM 829 N N . GLU A 1 106 ? 40.440 3.281 48.685 1.00 69.25 106 GLU A N 1
ATOM 830 C CA . GLU A 1 106 ? 40.855 4.461 49.436 1.00 69.25 106 GLU A CA 1
ATOM 831 C C . GLU A 1 106 ? 41.521 5.441 48.459 1.00 69.25 106 GLU A C 1
ATOM 833 O O . GLU A 1 106 ? 42.502 5.078 47.798 1.00 69.25 106 GLU A O 1
ATOM 838 N N . PRO A 1 107 ? 41.003 6.673 48.299 1.00 66.44 107 PRO A N 1
ATOM 839 C CA . PRO A 1 107 ? 41.704 7.656 47.496 1.00 66.44 107 PRO A CA 1
ATOM 840 C C . PRO A 1 107 ? 43.077 7.885 48.144 1.00 66.44 107 PRO A C 1
ATOM 842 O O . PRO A 1 107 ? 43.146 8.000 49.371 1.00 66.44 107 PRO A O 1
ATOM 845 N N . PRO A 1 108 ? 44.169 7.963 47.362 1.00 65.06 108 PRO A N 1
ATOM 846 C CA . PRO A 1 108 ? 45.492 8.206 47.918 1.00 65.06 108 PRO A CA 1
ATOM 847 C C . PRO A 1 108 ? 45.430 9.452 48.802 1.00 65.06 108 PRO A C 1
ATOM 849 O O . PRO A 1 108 ? 44.957 10.508 48.372 1.00 65.06 108 PRO A O 1
ATOM 852 N N . GLY A 1 109 ? 45.828 9.292 50.064 1.00 47.94 109 GLY A N 1
ATOM 853 C CA . GLY A 1 109 ? 45.672 10.306 51.094 1.00 47.94 109 GLY A CA 1
ATOM 854 C C . GLY A 1 109 ? 46.337 11.618 50.693 1.00 47.94 109 GLY A C 1
ATOM 855 O O . GLY A 1 109 ? 47.549 11.773 50.805 1.00 47.94 109 GLY A O 1
ATOM 856 N N . PHE A 1 110 ? 45.540 12.603 50.283 1.00 46.06 110 PHE A N 1
ATOM 857 C CA . PHE A 1 110 ? 45.987 13.988 50.269 1.00 46.06 110 PHE A CA 1
ATOM 858 C C . PHE A 1 110 ? 45.899 14.513 51.699 1.00 46.06 110 PHE A C 1
ATOM 860 O O . PHE A 1 110 ? 44.916 15.130 52.115 1.00 46.06 110 PHE A O 1
ATOM 867 N N . ALA A 1 111 ? 46.963 14.270 52.461 1.00 48.28 111 ALA A N 1
ATOM 868 C CA . ALA A 1 111 ? 47.330 15.170 53.535 1.00 48.28 111 ALA A CA 1
ATOM 869 C C . ALA A 1 111 ? 47.529 16.552 52.901 1.00 48.28 111 ALA A C 1
ATOM 871 O O . ALA A 1 111 ? 48.514 16.764 52.206 1.00 48.28 111 ALA A O 1
ATOM 872 N N . ASN A 1 112 ? 46.527 17.429 53.015 1.00 41.59 112 ASN A N 1
ATOM 873 C CA . ASN A 1 112 ? 46.664 18.864 53.274 1.00 41.59 112 ASN A CA 1
ATOM 874 C C . ASN A 1 112 ? 45.283 19.532 53.265 1.00 41.59 112 ASN A C 1
ATOM 876 O O . ASN A 1 112 ? 44.547 19.552 52.278 1.00 41.59 112 ASN A O 1
ATOM 880 N N . LYS A 1 113 ? 44.935 20.110 54.416 1.00 49.00 113 LYS A N 1
ATOM 881 C CA . LYS A 1 113 ? 43.835 21.062 54.557 1.00 49.00 113 LYS A CA 1
ATOM 882 C C . LYS A 1 113 ? 44.154 22.286 53.684 1.00 49.00 113 LYS A C 1
ATOM 884 O O . LYS A 1 113 ? 45.251 22.820 53.788 1.00 49.00 113 LYS A O 1
ATOM 889 N N . LYS A 1 114 ? 43.139 22.768 52.952 1.00 49.84 114 LYS A N 1
ATOM 890 C CA . LYS A 1 114 ? 43.099 23.952 52.061 1.00 49.84 114 LYS A CA 1
ATOM 891 C C . LYS A 1 114 ? 43.556 23.682 50.620 1.00 49.84 114 LYS A C 1
ATOM 893 O O . LYS A 1 114 ? 44.739 23.655 50.339 1.00 49.84 114 LYS A O 1
ATOM 898 N N . GLU A 1 115 ? 42.568 23.542 49.725 1.00 48.38 115 GLU A N 1
ATOM 899 C CA . GLU A 1 115 ? 42.447 24.235 48.419 1.00 48.38 115 GLU A CA 1
ATOM 900 C C . GLU A 1 115 ? 41.544 23.464 47.434 1.00 48.38 115 GLU A C 1
ATOM 902 O O . GLU A 1 115 ? 41.956 22.967 46.394 1.00 48.38 115 GLU A O 1
ATOM 907 N N . ARG A 1 116 ? 40.231 23.439 47.704 1.00 49.94 116 ARG A N 1
ATOM 908 C CA . ARG A 1 116 ? 39.204 22.972 46.745 1.00 49.94 116 ARG A CA 1
ATOM 909 C C . ARG A 1 116 ? 38.897 23.985 45.619 1.00 49.94 116 ARG A C 1
ATOM 911 O O . ARG A 1 116 ? 37.876 23.870 44.948 1.00 49.94 116 ARG A O 1
ATOM 918 N N . LYS A 1 117 ? 39.743 25.002 45.404 1.00 46.47 117 LYS A N 1
ATOM 919 C CA . LYS A 1 117 ? 39.483 26.088 44.434 1.00 46.47 117 LYS A CA 1
ATOM 920 C C . LYS A 1 117 ? 40.213 25.917 43.096 1.00 46.47 117 LYS A C 1
ATOM 922 O O . LYS A 1 117 ? 39.732 26.433 42.093 1.00 46.47 117 LYS A O 1
ATOM 927 N N . THR A 1 118 ? 41.309 25.165 43.030 1.00 46.44 118 THR A N 1
ATOM 928 C CA . THR A 1 118 ? 42.148 25.063 41.819 1.00 46.44 118 THR A CA 1
ATOM 929 C C . THR A 1 118 ? 41.601 24.060 40.792 1.00 46.44 118 THR A C 1
ATOM 931 O O . THR A 1 118 ? 41.548 24.368 39.602 1.00 46.44 118 THR A O 1
ATOM 934 N N . ALA A 1 119 ? 41.062 22.916 41.229 1.00 46.41 119 ALA A N 1
ATOM 935 C CA . ALA A 1 119 ? 40.508 21.890 40.331 1.00 46.41 119 ALA A CA 1
ATOM 936 C C . ALA A 1 119 ? 39.243 22.344 39.566 1.00 46.41 119 ALA A C 1
ATOM 938 O O . ALA A 1 119 ? 39.067 22.032 38.386 1.00 46.41 119 ALA A O 1
ATOM 939 N N . VAL A 1 120 ? 38.375 23.140 40.205 1.00 52.50 120 VAL A N 1
ATOM 940 C CA . VAL A 1 120 ? 37.158 23.687 39.571 1.00 52.50 120 VAL A CA 1
ATOM 941 C C . VAL A 1 120 ? 37.504 24.754 38.525 1.00 52.50 120 VAL A C 1
ATOM 943 O O . VAL A 1 120 ? 36.843 24.844 37.488 1.00 52.50 120 VAL A O 1
ATOM 946 N N . VAL A 1 121 ? 38.553 25.552 38.759 1.00 51.09 121 VAL A N 1
ATOM 947 C CA . VAL A 1 121 ? 38.996 26.597 37.822 1.00 51.09 121 VAL A CA 1
ATOM 948 C C . VAL A 1 121 ? 39.588 25.975 36.556 1.00 51.09 121 VAL A C 1
ATOM 950 O O . VAL A 1 121 ? 39.200 26.378 35.461 1.00 51.09 121 VAL A O 1
ATOM 953 N N . ILE A 1 122 ? 40.416 24.931 36.673 1.00 54.16 122 ILE A N 1
ATOM 954 C CA . ILE A 1 122 ? 41.001 24.236 35.511 1.00 54.16 122 ILE A CA 1
ATOM 955 C C . ILE A 1 122 ? 39.902 23.656 34.599 1.00 54.16 122 ILE A C 1
ATOM 957 O O . ILE A 1 122 ? 39.949 23.829 33.378 1.00 54.16 122 ILE A O 1
ATOM 961 N N . ARG A 1 123 ? 38.849 23.058 35.178 1.00 52.81 123 ARG A N 1
ATOM 962 C CA . ARG A 1 123 ? 37.713 22.493 34.420 1.00 52.81 123 ARG A CA 1
ATOM 963 C C . ARG A 1 123 ? 36.845 23.569 33.738 1.00 52.81 123 ARG A C 1
ATOM 965 O O . ARG A 1 123 ? 36.325 23.355 32.643 1.00 52.81 123 ARG A O 1
ATOM 972 N N . LYS A 1 124 ? 36.708 24.757 34.341 1.00 56.53 124 LYS A N 1
ATOM 973 C CA . LYS A 1 124 ? 35.993 25.905 33.741 1.00 56.53 124 LYS A CA 1
ATOM 974 C C . LYS A 1 124 ? 36.799 26.606 32.638 1.00 56.53 124 LYS A C 1
ATOM 976 O O . LYS A 1 124 ? 36.207 27.153 31.709 1.00 56.53 124 LYS A O 1
ATOM 981 N N . VAL A 1 125 ? 38.131 26.603 32.713 1.00 58.25 125 VAL A N 1
ATOM 982 C CA . VAL A 1 125 ? 39.001 27.193 31.678 1.00 58.25 125 VAL A CA 1
ATOM 983 C C . VAL A 1 125 ? 39.070 26.292 30.437 1.00 58.25 125 VAL A C 1
ATOM 985 O O . VAL A 1 125 ? 38.961 26.795 29.316 1.00 58.25 125 VAL A O 1
ATOM 988 N N . SER A 1 126 ? 39.153 24.966 30.609 1.00 56.91 126 SER A N 1
ATOM 989 C CA . SER A 1 126 ? 39.218 24.020 29.481 1.00 56.91 126 SER A CA 1
ATOM 990 C C . SER A 1 126 ? 37.946 24.022 28.617 1.00 56.91 126 SER A C 1
ATOM 992 O O . SER A 1 126 ? 38.026 24.016 27.386 1.00 56.91 126 SER A O 1
ATOM 994 N N . THR A 1 127 ? 36.768 24.130 29.238 1.00 67.19 127 THR A N 1
ATOM 995 C CA . THR A 1 127 ? 35.468 24.195 28.541 1.00 67.19 127 THR A CA 1
ATOM 996 C C . THR A 1 127 ? 35.277 25.502 27.762 1.00 67.19 127 THR A C 1
ATOM 998 O O . THR A 1 127 ? 34.777 25.483 26.633 1.00 67.19 127 THR A O 1
ATOM 1001 N N . LYS A 1 128 ? 35.746 26.641 28.294 1.00 74.44 128 LYS A N 1
ATOM 1002 C CA . LYS A 1 128 ? 35.754 27.927 27.570 1.00 74.44 128 LYS A CA 1
ATOM 1003 C C . LYS A 1 128 ? 36.664 27.886 26.338 1.00 74.44 128 LYS A C 1
ATOM 1005 O O . LYS A 1 128 ? 36.249 28.326 25.266 1.00 74.44 128 LYS A O 1
ATOM 1010 N N . ALA A 1 129 ? 37.864 27.315 26.464 1.00 75.06 129 ALA A N 1
ATOM 1011 C CA . ALA A 1 129 ? 38.807 27.183 25.351 1.00 75.06 129 ALA A CA 1
ATOM 1012 C C . ALA A 1 129 ? 38.255 26.298 24.216 1.00 75.06 129 ALA A C 1
ATOM 1014 O O . ALA A 1 129 ? 38.404 26.625 23.037 1.00 75.06 129 ALA A O 1
ATOM 1015 N N . MET A 1 130 ? 37.560 25.210 24.559 1.00 76.19 130 MET A N 1
ATOM 1016 C CA . MET A 1 130 ? 36.915 24.331 23.579 1.00 76.19 130 MET A CA 1
ATOM 1017 C C . MET A 1 130 ? 35.781 25.039 22.822 1.00 76.19 130 MET A C 1
ATOM 1019 O O . MET A 1 130 ? 35.718 24.959 21.594 1.00 76.19 130 MET A O 1
ATOM 1023 N N . LYS A 1 131 ? 34.942 25.812 23.528 1.00 82.44 131 LYS A N 1
ATOM 1024 C CA . LYS A 1 131 ? 33.832 26.575 22.928 1.00 82.44 131 LYS A CA 1
ATOM 1025 C C . LYS A 1 131 ? 34.317 27.628 21.920 1.00 82.44 131 LYS A C 1
ATOM 1027 O O . LYS A 1 131 ? 33.672 27.835 20.893 1.00 82.44 131 LYS A O 1
ATOM 1032 N N . ILE A 1 132 ? 35.471 28.254 22.169 1.00 83.00 132 ILE A N 1
ATOM 1033 C CA . ILE A 1 132 ? 36.089 29.223 21.245 1.00 83.00 132 ILE A CA 1
ATOM 1034 C C . ILE A 1 132 ? 36.572 28.538 19.957 1.00 83.00 132 ILE A C 1
ATOM 1036 O O . ILE A 1 132 ? 36.312 29.047 18.866 1.00 83.00 132 ILE A O 1
ATOM 1040 N N . ARG A 1 133 ? 37.209 27.360 20.052 1.00 85.06 133 ARG A N 1
ATOM 1041 C CA . ARG A 1 133 ? 37.666 26.610 18.864 1.00 85.06 133 ARG A CA 1
ATOM 1042 C C . ARG A 1 133 ? 36.515 26.202 17.949 1.00 85.06 133 ARG A C 1
ATOM 1044 O O . ARG A 1 133 ? 36.640 26.321 16.733 1.00 85.06 133 ARG A O 1
ATOM 1051 N N . ILE A 1 134 ? 35.402 25.746 18.525 1.00 85.62 134 ILE A N 1
ATOM 1052 C CA . ILE A 1 134 ? 34.215 25.335 17.760 1.00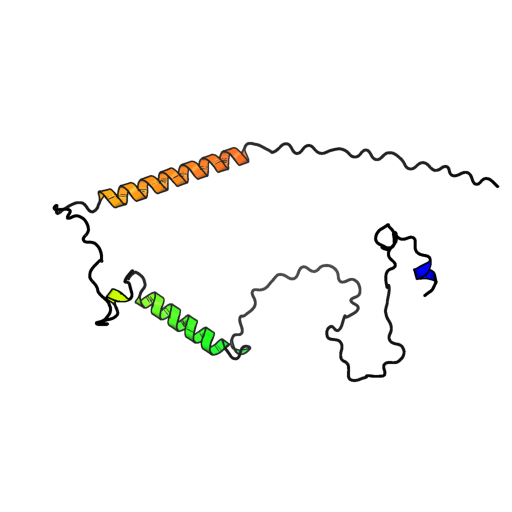 85.62 134 ILE A CA 1
ATOM 1053 C C . ILE A 1 134 ? 33.628 26.534 17.003 1.00 85.62 134 ILE A C 1
ATOM 1055 O O . ILE A 1 134 ? 33.370 26.441 15.806 1.00 85.62 134 ILE A O 1
ATOM 1059 N N . ARG A 1 135 ? 33.497 27.693 17.663 1.00 86.06 135 ARG A N 1
ATOM 1060 C CA . ARG A 1 135 ? 32.947 28.909 17.041 1.00 86.06 135 ARG A CA 1
ATOM 1061 C C . ARG A 1 135 ? 33.789 29.423 15.867 1.00 86.06 135 ARG A C 1
ATOM 1063 O O . ARG A 1 135 ? 33.239 30.001 14.934 1.00 86.06 135 ARG A O 1
ATOM 1070 N N . ASN A 1 136 ? 35.110 29.259 15.909 1.00 83.00 136 ASN A N 1
ATOM 1071 C CA . ASN A 1 136 ? 35.969 29.701 14.808 1.00 83.00 136 ASN A CA 1
ATOM 1072 C C . ASN A 1 136 ? 35.833 28.783 13.586 1.00 83.00 136 ASN A C 1
ATOM 1074 O O . ASN A 1 136 ? 35.620 29.291 12.493 1.00 83.00 136 ASN A O 1
ATOM 1078 N N . LYS A 1 137 ? 35.801 27.456 13.783 1.00 83.38 137 LYS A N 1
ATOM 1079 C CA . LYS A 1 137 ? 35.580 26.498 12.684 1.00 83.38 137 LYS A CA 1
ATOM 1080 C C . LYS A 1 137 ? 34.254 26.713 11.948 1.00 83.38 137 LYS A C 1
ATOM 1082 O O . LYS A 1 137 ? 34.214 26.560 10.735 1.00 83.38 137 LYS A O 1
ATOM 1087 N N . LEU A 1 138 ? 33.183 27.073 12.659 1.00 77.94 138 LEU A N 1
ATOM 1088 C CA . LEU A 1 138 ? 31.878 27.328 12.035 1.00 77.94 138 LEU A CA 1
ATOM 1089 C C . LEU A 1 138 ? 31.883 28.586 11.152 1.00 77.94 138 LEU A C 1
ATOM 1091 O O . LEU A 1 138 ? 31.325 28.567 10.060 1.00 77.94 138 LEU A O 1
ATOM 1095 N N . ARG A 1 139 ? 32.586 29.648 11.568 1.00 75.94 139 ARG A N 1
ATOM 1096 C CA . ARG A 1 139 ? 32.693 30.894 10.788 1.00 75.94 139 ARG A CA 1
ATOM 1097 C C . ARG A 1 139 ? 33.491 30.739 9.491 1.00 75.94 139 ARG A C 1
ATOM 1099 O O . ARG A 1 139 ? 33.238 31.464 8.534 1.00 75.94 139 ARG A O 1
ATOM 1106 N N . ASP A 1 140 ? 34.437 29.806 9.442 1.00 65.38 140 ASP A N 1
ATOM 1107 C CA . ASP A 1 140 ? 35.233 29.550 8.234 1.00 65.38 140 ASP A CA 1
ATOM 1108 C C . ASP A 1 140 ? 34.451 28.769 7.165 1.00 65.38 140 ASP A C 1
ATOM 1110 O O . ASP A 1 140 ? 34.750 28.880 5.975 1.00 65.38 140 ASP A O 1
ATOM 1114 N N . ILE A 1 141 ? 33.422 28.019 7.576 1.00 66.25 141 ILE A N 1
ATOM 1115 C CA . ILE A 1 141 ? 32.514 27.302 6.670 1.00 66.25 141 ILE A CA 1
ATOM 1116 C C . ILE A 1 141 ? 31.554 28.287 5.987 1.00 66.25 141 ILE A C 1
ATOM 1118 O O . ILE A 1 141 ? 31.308 28.160 4.792 1.00 66.25 141 ILE A O 1
ATOM 1122 N N . GLU A 1 142 ? 31.077 29.311 6.701 1.00 61.25 142 GLU A N 1
ATOM 1123 C CA . GLU A 1 142 ? 30.173 30.335 6.148 1.00 61.25 142 GLU A CA 1
ATOM 1124 C C . GLU A 1 142 ? 30.853 31.267 5.126 1.00 61.25 142 GLU A C 1
ATOM 1126 O O . GLU A 1 142 ? 30.187 31.827 4.260 1.00 61.25 142 GLU A O 1
ATOM 1131 N N . LYS A 1 143 ? 32.185 31.425 5.178 1.00 61.66 143 LYS A N 1
ATOM 1132 C CA . LYS A 1 143 ? 32.938 32.303 4.259 1.00 61.66 143 LYS A CA 1
ATOM 1133 C C . LYS A 1 143 ? 33.301 31.665 2.918 1.00 61.66 143 LYS A C 1
ATOM 1135 O O . LYS A 1 143 ? 33.753 32.376 2.022 1.00 61.66 143 LYS A O 1
ATOM 1140 N N . LYS A 1 144 ? 33.149 30.348 2.766 1.00 56.47 144 LYS A N 1
ATOM 1141 C CA . LYS A 1 144 ? 33.435 29.655 1.505 1.00 56.47 144 LYS A CA 1
ATOM 1142 C C . LYS A 1 144 ? 32.124 29.200 0.866 1.00 56.47 144 LYS A C 1
ATOM 1144 O O . LYS A 1 144 ? 31.625 28.141 1.244 1.00 56.47 144 LYS A O 1
ATOM 1149 N N . PRO A 1 145 ? 31.569 29.931 -0.119 1.00 55.19 145 PRO A N 1
ATOM 1150 C CA . PRO A 1 145 ? 30.514 29.358 -0.939 1.00 55.19 145 PRO A CA 1
ATOM 1151 C C . PRO A 1 145 ? 31.087 28.132 -1.662 1.00 55.19 145 PRO A C 1
ATOM 1153 O O . PRO A 1 145 ? 32.075 28.229 -2.394 1.00 55.19 145 PRO A O 1
ATOM 1156 N N . LYS A 1 146 ? 30.496 26.955 -1.423 1.00 56.66 146 LYS A N 1
ATOM 1157 C CA . LYS A 1 146 ? 30.743 25.767 -2.246 1.00 56.66 146 LYS A CA 1
ATOM 1158 C C . LYS A 1 146 ? 30.323 26.121 -3.671 1.00 56.66 146 LYS A C 1
ATOM 1160 O O . LYS A 1 146 ? 29.149 26.382 -3.914 1.00 56.66 146 LYS A O 1
ATOM 1165 N N . LYS A 1 147 ? 31.281 26.167 -4.595 1.00 57.53 147 LYS A N 1
ATOM 1166 C CA . LYS A 1 147 ? 31.011 26.337 -6.023 1.00 57.53 147 LYS A CA 1
ATOM 1167 C C . LYS A 1 147 ? 30.365 25.035 -6.506 1.00 57.53 147 LYS A C 1
ATOM 1169 O O . LYS A 1 147 ? 31.052 24.028 -6.635 1.00 57.53 147 LYS A O 1
ATOM 1174 N N . VAL A 1 148 ? 29.042 25.031 -6.636 1.00 53.38 148 VAL A N 1
ATOM 1175 C CA . VAL A 1 148 ? 28.299 23.934 -7.263 1.00 53.38 148 VAL A CA 1
ATOM 1176 C C . VAL A 1 148 ? 28.377 24.180 -8.764 1.00 53.38 148 VAL A C 1
ATOM 1178 O O . VAL A 1 148 ? 27.958 25.229 -9.247 1.00 53.38 148 VAL A O 1
ATOM 1181 N N . GLU A 1 149 ? 29.007 23.259 -9.479 1.00 49.81 149 GLU A N 1
ATOM 1182 C CA . GLU A 1 149 ? 29.140 23.291 -10.930 1.00 49.81 149 GLU A CA 1
ATOM 1183 C C . GLU A 1 149 ? 27.806 22.814 -11.521 1.00 49.81 149 GLU A C 1
ATOM 1185 O O . GLU A 1 149 ? 27.453 21.643 -11.409 1.00 49.81 149 GLU A O 1
ATOM 1190 N N . SER A 1 150 ? 26.995 23.737 -12.041 1.00 51.97 150 SER A N 1
ATOM 1191 C CA . SER A 1 150 ? 25.737 23.402 -12.711 1.00 51.97 150 SER A CA 1
ATOM 1192 C C . SER A 1 150 ? 26.019 23.075 -14.175 1.00 51.97 150 SER A C 1
ATOM 1194 O O . SER A 1 150 ? 26.392 23.964 -14.944 1.00 51.97 150 SER A O 1
ATOM 1196 N N . TYR A 1 151 ? 25.834 21.814 -14.554 1.00 44.88 151 TYR A N 1
ATOM 1197 C CA . TYR A 1 151 ? 25.836 21.373 -15.946 1.00 44.88 151 TYR A CA 1
ATOM 1198 C C . TYR A 1 151 ? 24.621 21.990 -16.655 1.00 44.88 151 TYR A C 1
ATOM 1200 O O . TYR A 1 151 ? 23.498 21.867 -16.165 1.00 44.88 151 TYR A O 1
ATOM 1208 N N . LYS A 1 152 ? 24.845 22.692 -17.771 1.00 51.00 152 LYS A N 1
ATOM 1209 C CA . LYS A 1 152 ? 23.768 23.121 -18.668 1.00 51.00 152 LYS A CA 1
ATOM 1210 C C . LYS A 1 152 ? 23.367 21.923 -19.522 1.00 51.00 152 LYS A C 1
ATOM 1212 O O . LYS A 1 152 ? 24.236 21.285 -20.107 1.00 51.00 152 LYS A O 1
ATOM 1217 N N . ILE A 1 153 ? 22.080 21.609 -19.536 1.00 49.62 153 ILE A N 1
ATOM 1218 C CA . ILE A 1 153 ? 21.485 20.704 -20.515 1.00 49.62 153 ILE A CA 1
ATOM 1219 C C . ILE A 1 153 ? 21.013 21.633 -21.629 1.00 49.62 153 ILE A C 1
ATOM 1221 O O . ILE A 1 153 ? 20.180 22.502 -21.375 1.00 49.62 153 ILE A O 1
ATOM 1225 N N . ASP A 1 154 ? 21.643 21.534 -22.795 1.00 49.06 154 ASP A N 1
ATOM 1226 C CA . ASP A 1 154 ? 21.215 22.261 -23.983 1.00 49.06 154 ASP A CA 1
ATOM 1227 C C . ASP A 1 154 ? 19.969 21.557 -24.538 1.00 49.06 154 ASP A C 1
ATOM 1229 O O . ASP A 1 154 ? 20.033 20.397 -24.949 1.00 49.06 154 ASP A O 1
ATOM 1233 N N . ASP A 1 155 ? 18.835 22.258 -24.501 1.00 57.53 155 ASP A N 1
ATOM 1234 C CA . ASP A 1 155 ? 17.638 21.918 -25.265 1.00 57.53 155 ASP A CA 1
ATOM 1235 C C . ASP A 1 155 ? 17.972 22.087 -26.754 1.00 57.53 155 ASP A C 1
ATOM 1237 O O . ASP A 1 155 ? 18.109 23.211 -27.241 1.00 57.53 155 ASP A O 1
ATOM 1241 N N . VAL A 1 156 ? 18.138 20.974 -27.470 1.00 57.81 156 VAL A N 1
ATOM 1242 C CA . VAL A 1 156 ? 18.243 20.957 -28.933 1.00 57.81 156 VAL A CA 1
ATOM 1243 C C . VAL A 1 156 ? 17.084 20.137 -29.486 1.00 57.81 156 VAL A C 1
ATOM 1245 O O . VAL A 1 156 ? 17.110 18.910 -29.469 1.00 57.81 156 VAL A O 1
ATOM 1248 N N . GLU A 1 157 ? 16.066 20.897 -29.887 1.00 53.12 157 GLU A N 1
ATOM 1249 C CA . GLU A 1 157 ? 15.277 20.791 -31.121 1.00 53.12 157 GLU A CA 1
ATOM 1250 C C . GLU A 1 157 ? 14.787 19.391 -31.532 1.00 53.12 157 GLU A C 1
ATOM 1252 O O . GLU A 1 157 ? 15.491 18.603 -32.163 1.00 53.12 157 GLU A O 1
ATOM 1257 N N . ASP A 1 158 ? 13.507 19.157 -31.226 1.00 54.25 158 ASP A N 1
ATOM 1258 C CA . ASP A 1 158 ? 12.606 18.360 -32.057 1.00 54.25 158 ASP A CA 1
ATOM 1259 C C . ASP A 1 158 ? 12.581 18.960 -33.473 1.00 54.25 158 ASP A C 1
ATOM 1261 O O . ASP A 1 158 ? 12.205 20.121 -33.636 1.00 54.25 158 ASP A O 1
ATOM 1265 N N . ASP A 1 159 ? 12.940 18.173 -34.487 1.00 57.28 159 ASP A N 1
ATOM 1266 C CA . ASP A 1 159 ? 12.536 18.442 -35.866 1.00 57.28 159 ASP A CA 1
ATOM 1267 C C . ASP A 1 159 ? 12.151 17.123 -36.551 1.00 57.28 159 ASP A C 1
ATOM 1269 O O . ASP A 1 159 ? 12.908 16.146 -36.603 1.00 57.28 159 ASP A O 1
ATOM 1273 N N . ASP A 1 160 ? 10.902 17.119 -37.001 1.00 58.34 160 ASP A N 1
ATOM 1274 C CA . ASP A 1 160 ? 10.159 16.044 -37.636 1.00 58.34 160 ASP A CA 1
ATOM 1275 C C . ASP A 1 160 ? 10.794 15.591 -38.959 1.00 58.34 160 ASP A C 1
ATOM 1277 O O . ASP A 1 160 ? 11.051 16.413 -39.831 1.00 58.34 160 ASP A O 1
ATOM 1281 N N . ASP A 1 161 ? 10.946 14.277 -39.173 1.00 56.56 161 ASP A N 1
ATOM 1282 C CA . ASP A 1 161 ? 10.897 13.689 -40.522 1.00 56.56 161 ASP A CA 1
ATOM 1283 C C . ASP A 1 161 ? 10.841 12.147 -40.467 1.00 56.56 161 ASP A C 1
ATOM 1285 O O . ASP A 1 161 ? 11.850 11.445 -40.570 1.00 56.56 161 ASP A O 1
ATOM 1289 N N . ILE A 1 162 ? 9.633 11.578 -40.373 1.00 57.91 162 ILE A N 1
ATOM 1290 C CA . ILE A 1 162 ? 9.392 10.197 -40.822 1.00 57.91 162 ILE A CA 1
ATOM 1291 C C . ILE A 1 162 ? 8.484 10.259 -42.045 1.00 57.91 162 ILE A C 1
ATOM 1293 O O . ILE A 1 162 ? 7.260 10.330 -41.957 1.00 57.91 162 ILE A O 1
ATOM 1297 N N . LYS A 1 163 ? 9.128 10.223 -43.214 1.00 57.03 163 LYS A N 1
ATOM 1298 C CA . LYS A 1 163 ? 8.479 9.973 -44.499 1.00 57.03 163 LYS A CA 1
ATOM 1299 C C . LYS A 1 163 ? 7.964 8.540 -44.526 1.00 57.03 163 LYS A C 1
ATOM 1301 O O . LYS A 1 163 ? 8.736 7.583 -44.545 1.00 57.03 163 LYS A O 1
ATOM 1306 N N . GLU A 1 164 ? 6.647 8.430 -44.564 1.00 51.16 164 GLU A N 1
ATOM 1307 C CA . GLU A 1 164 ? 5.902 7.227 -44.900 1.00 51.16 164 GLU A CA 1
ATOM 1308 C C . GLU A 1 164 ? 6.284 6.781 -46.325 1.00 51.16 164 GLU A C 1
ATOM 1310 O O . GLU A 1 164 ? 6.054 7.494 -47.302 1.00 51.16 164 GLU A O 1
ATOM 1315 N N . ASN A 1 165 ? 6.912 5.611 -46.449 1.00 47.44 165 ASN A N 1
ATOM 1316 C CA . ASN A 1 165 ? 7.160 4.951 -47.728 1.00 47.44 165 ASN A CA 1
ATOM 1317 C C . ASN A 1 165 ? 6.487 3.572 -47.710 1.00 47.44 165 ASN A C 1
ATOM 1319 O O . ASN A 1 165 ? 6.975 2.664 -47.048 1.00 47.44 165 ASN A O 1
ATOM 1323 N N . LYS A 1 166 ? 5.376 3.510 -48.453 1.00 42.84 166 LYS A N 1
ATOM 1324 C CA . LYS A 1 166 ? 4.848 2.432 -49.311 1.00 42.84 166 LYS A CA 1
ATOM 1325 C C . LYS A 1 166 ? 4.911 0.971 -48.855 1.00 42.84 166 LYS A C 1
ATOM 1327 O O . LYS A 1 166 ? 6.019 0.402 -48.784 1.00 42.84 166 LYS A O 1
#